Protein AF-A0A2R4WM99-F1 (afdb_monomer_lite)

Radius of gyration: 11.98 Å; chains: 1; bounding box: 30×25×28 Å

Sequence (96 aa):
MRTIDIADIEAFLRTGLPRATDEEVASLVARLGGRGIRQDDADLLRPFTDRDTPRDRIERIRAAIGCVLTGHRNGWVLGRVSPTVERIVEAVAARA

pLDDT: mean 90.37, std 5.13, range [70.56, 95.5]

Structure (mmCIF, N/CA/C/O backbone):
data_AF-A0A2R4WM99-F1
#
_entry.id   AF-A0A2R4WM99-F1
#
loop_
_atom_site.group_PDB
_atom_site.id
_atom_site.type_symbol
_atom_site.label_atom_id
_atom_site.label_alt_id
_atom_site.label_comp_id
_atom_site.label_asym_id
_atom_site.label_entity_id
_atom_site.label_seq_id
_atom_site.pdbx_PDB_ins_code
_atom_site.Cartn_x
_atom_site.Cartn_y
_atom_site.Cartn_z
_atom_site.occupancy
_atom_site.B_iso_or_equiv
_atom_site.auth_seq_id
_atom_site.auth_comp_id
_atom_site.auth_asym_id
_atom_site.auth_atom_id
_atom_site.pdbx_PDB_model_num
ATOM 1 N N . MET A 1 1 ? 14.212 -8.840 -12.009 1.00 72.69 1 MET A N 1
ATOM 2 C CA . MET A 1 1 ? 12.893 -8.288 -11.623 1.00 72.69 1 MET A CA 1
ATOM 3 C C . MET A 1 1 ? 12.064 -9.426 -11.074 1.00 72.69 1 MET A C 1
ATOM 5 O O . MET A 1 1 ? 12.095 -10.498 -11.662 1.00 72.69 1 MET A O 1
ATOM 9 N N . ARG A 1 2 ? 11.368 -9.206 -9.962 1.00 75.81 2 ARG A N 1
ATOM 10 C CA . ARG A 1 2 ? 10.390 -10.140 -9.409 1.00 75.81 2 ARG A CA 1
ATOM 11 C C . ARG A 1 2 ? 9.004 -9.613 -9.759 1.00 75.81 2 ARG A C 1
ATOM 13 O O . ARG A 1 2 ? 8.674 -8.490 -9.382 1.00 75.81 2 ARG A O 1
ATOM 20 N N . THR A 1 3 ? 8.224 -10.394 -10.497 1.00 80.19 3 THR A N 1
ATOM 21 C CA . THR A 1 3 ? 6.798 -10.108 -10.689 1.00 80.19 3 THR A CA 1
ATOM 22 C C . THR A 1 3 ? 6.102 -10.251 -9.346 1.00 80.19 3 THR A C 1
ATOM 24 O O . THR A 1 3 ? 6.377 -11.204 -8.614 1.00 80.19 3 THR A O 1
ATOM 27 N N . ILE A 1 4 ? 5.258 -9.285 -9.001 1.00 77.50 4 ILE A N 1
ATOM 28 C CA . ILE A 1 4 ? 4.507 -9.335 -7.753 1.00 77.50 4 ILE A CA 1
ATOM 29 C C . ILE A 1 4 ? 3.193 -10.050 -8.0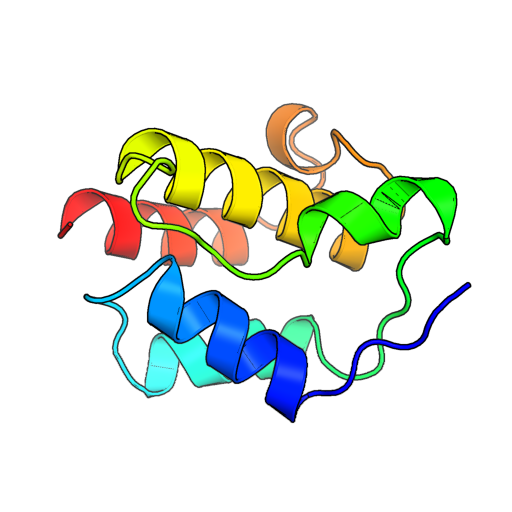25 1.00 77.50 4 ILE A C 1
ATOM 31 O O . ILE A 1 4 ? 2.467 -9.677 -8.951 1.00 77.50 4 ILE A O 1
ATOM 35 N N . ASP A 1 5 ? 2.907 -11.076 -7.227 1.00 80.81 5 ASP A N 1
ATOM 36 C CA . ASP A 1 5 ? 1.609 -11.729 -7.266 1.00 80.81 5 ASP A CA 1
ATOM 37 C C . ASP A 1 5 ? 0.532 -10.766 -6.746 1.00 80.81 5 ASP A C 1
ATOM 39 O O . ASP A 1 5 ? 0.733 -10.025 -5.780 1.00 80.81 5 ASP A O 1
ATOM 43 N N . ILE A 1 6 ? -0.620 -10.766 -7.407 1.00 79.62 6 ILE A N 1
ATOM 44 C CA . ILE A 1 6 ? -1.779 -9.969 -7.010 1.00 79.62 6 ILE A CA 1
ATOM 45 C C . ILE A 1 6 ? -2.242 -10.355 -5.595 1.00 79.62 6 ILE A C 1
ATOM 47 O O . ILE A 1 6 ? -2.593 -9.477 -4.810 1.00 79.62 6 ILE A O 1
ATOM 51 N N . ALA A 1 7 ? -2.186 -11.636 -5.231 1.00 84.00 7 ALA A N 1
ATOM 52 C CA . ALA A 1 7 ? -2.536 -12.092 -3.889 1.00 84.00 7 ALA A CA 1
ATOM 53 C C . ALA A 1 7 ? -1.545 -11.572 -2.832 1.00 84.00 7 ALA A C 1
ATOM 55 O O . ALA A 1 7 ? -1.959 -11.129 -1.758 1.00 84.00 7 ALA A O 1
ATOM 56 N N . ASP A 1 8 ? -0.247 -11.551 -3.157 1.00 86.38 8 ASP A N 1
ATOM 57 C CA . ASP A 1 8 ? 0.793 -11.022 -2.267 1.00 86.38 8 ASP A CA 1
ATOM 58 C C . ASP A 1 8 ? 0.596 -9.517 -2.021 1.00 86.38 8 ASP A C 1
ATOM 60 O O . ASP A 1 8 ? 0.716 -9.051 -0.883 1.00 86.38 8 ASP A O 1
ATOM 64 N N . ILE A 1 9 ? 0.263 -8.745 -3.068 1.00 89.25 9 ILE A N 1
ATOM 65 C CA . ILE A 1 9 ? 0.043 -7.298 -2.926 1.00 89.25 9 ILE A CA 1
ATOM 66 C C . ILE A 1 9 ? -1.224 -7.000 -2.121 1.00 89.25 9 ILE A C 1
ATOM 68 O O . ILE A 1 9 ? -1.223 -6.083 -1.302 1.00 89.25 9 ILE A O 1
ATOM 72 N N . GLU A 1 10 ? -2.289 -7.778 -2.304 1.00 92.44 10 GLU A N 1
ATOM 73 C CA . GLU A 1 10 ? -3.532 -7.610 -1.554 1.00 92.44 10 GLU A CA 1
ATOM 74 C C . GLU A 1 10 ? -3.322 -7.871 -0.058 1.00 92.44 10 GLU A C 1
ATOM 76 O O . GLU A 1 10 ? -3.685 -7.036 0.776 1.00 92.44 10 GLU A O 1
ATOM 81 N N . ALA A 1 11 ? -2.675 -8.989 0.291 1.00 91.38 11 ALA A N 1
ATOM 82 C CA . ALA A 1 11 ? -2.369 -9.334 1.677 1.00 91.38 11 ALA A CA 1
ATOM 83 C C . ALA A 1 11 ? -1.468 -8.279 2.339 1.00 91.38 11 ALA A C 1
ATOM 85 O O . ALA A 1 11 ? -1.697 -7.874 3.486 1.00 91.38 11 ALA A O 1
ATOM 86 N N . PHE A 1 12 ? -0.473 -7.782 1.601 1.00 92.38 12 PHE A N 1
ATOM 87 C CA . PHE A 1 12 ? 0.400 -6.702 2.046 1.00 92.38 12 PHE A CA 1
ATOM 88 C C . PHE A 1 12 ? -0.388 -5.419 2.340 1.00 92.38 12 PHE A C 1
ATOM 90 O O . PHE A 1 12 ? -0.259 -4.851 3.428 1.00 92.38 12 PHE A O 1
ATOM 97 N N . LEU A 1 13 ? -1.256 -4.992 1.419 1.00 93.69 13 LEU A N 1
ATOM 98 C CA . LEU A 1 13 ? -2.081 -3.795 1.586 1.00 93.69 13 LEU A CA 1
ATOM 99 C C . LEU A 1 13 ? -3.036 -3.921 2.771 1.00 93.69 13 LEU A C 1
ATOM 101 O O . LEU A 1 13 ? -3.062 -3.024 3.605 1.00 93.69 13 LEU A O 1
ATOM 105 N N . ARG A 1 14 ? -3.761 -5.036 2.907 1.00 93.75 14 ARG A N 1
ATOM 106 C CA . ARG A 1 14 ? -4.680 -5.252 4.039 1.00 93.75 14 ARG A CA 1
ATOM 107 C C . ARG A 1 14 ? -3.967 -5.240 5.388 1.00 93.75 14 ARG A C 1
ATOM 109 O O . ARG A 1 14 ? -4.509 -4.742 6.369 1.00 93.75 14 ARG A O 1
ATOM 116 N N . THR A 1 15 ? -2.735 -5.742 5.440 1.00 91.56 15 THR A N 1
ATOM 117 C CA . THR A 1 15 ? -1.959 -5.765 6.686 1.00 91.56 15 THR A CA 1
ATOM 118 C C . THR A 1 15 ? -1.425 -4.383 7.070 1.00 91.56 15 THR A C 1
ATOM 120 O O . THR A 1 15 ? -1.423 -4.025 8.252 1.00 91.56 15 THR A O 1
ATOM 123 N N . GLY A 1 16 ? -0.943 -3.600 6.099 1.00 90.69 16 GLY A N 1
ATOM 124 C CA . GLY A 1 16 ? -0.403 -2.265 6.373 1.00 90.69 16 GLY A CA 1
ATOM 125 C C . GLY A 1 16 ? -1.453 -1.149 6.381 1.00 90.69 16 GLY A C 1
ATOM 126 O O . GLY A 1 16 ? -1.203 -0.100 6.968 1.00 90.69 16 GLY A O 1
ATOM 127 N N . LEU A 1 17 ? -2.632 -1.383 5.797 1.00 92.50 17 LEU A N 1
ATOM 128 C CA . LEU A 1 17 ? -3.798 -0.497 5.796 1.00 92.50 17 LEU A CA 1
ATOM 129 C C . LEU A 1 17 ? -5.029 -1.227 6.373 1.00 92.50 17 LEU A C 1
ATOM 131 O O . LEU A 1 17 ? -5.992 -1.489 5.652 1.00 92.50 17 LEU A O 1
ATOM 135 N N . PRO A 1 18 ? -5.051 -1.532 7.683 1.00 90.31 18 PRO A N 1
ATOM 136 C CA . PRO A 1 18 ? -6.101 -2.356 8.295 1.00 90.31 18 PRO A CA 1
ATOM 137 C C . PRO A 1 18 ? -7.502 -1.720 8.277 1.00 90.31 18 PRO A C 1
ATOM 139 O O . PRO A 1 18 ? -8.487 -2.384 8.589 1.00 90.31 18 PRO A O 1
ATOM 142 N N . ARG A 1 19 ? -7.600 -0.424 7.956 1.00 92.62 19 ARG A N 1
ATOM 143 C CA . ARG A 1 19 ? -8.855 0.338 7.850 1.00 92.62 19 ARG A CA 1
ATOM 144 C C . ARG A 1 19 ? -9.260 0.644 6.399 1.00 92.62 19 ARG A C 1
ATOM 146 O O . ARG A 1 19 ? -10.197 1.418 6.195 1.00 92.62 19 ARG A O 1
ATOM 153 N N . ALA A 1 20 ? -8.553 0.089 5.411 1.00 93.75 20 ALA A N 1
ATOM 154 C CA . ALA A 1 20 ? -8.936 0.201 4.004 1.00 93.75 20 ALA A CA 1
ATOM 155 C C . ALA A 1 20 ? -10.255 -0.538 3.754 1.00 93.75 20 ALA A C 1
ATOM 157 O O . ALA A 1 20 ? -10.451 -1.633 4.286 1.00 93.75 20 ALA A O 1
ATOM 158 N N . THR A 1 21 ? -11.136 0.026 2.929 1.00 95.50 21 THR A N 1
ATOM 159 C CA . THR A 1 21 ? -12.293 -0.728 2.428 1.00 95.50 21 THR A CA 1
ATOM 160 C C . THR A 1 21 ? -11.871 -1.690 1.320 1.00 95.50 21 THR A C 1
ATOM 162 O O . THR A 1 21 ? -10.801 -1.542 0.718 1.00 95.50 21 THR A O 1
ATOM 165 N N . ASP A 1 22 ? -12.724 -2.666 1.016 1.00 95.25 22 ASP A N 1
ATOM 166 C CA . ASP A 1 22 ? -12.466 -3.611 -0.070 1.00 95.25 22 ASP A CA 1
ATOM 167 C C . ASP A 1 22 ? -12.336 -2.907 -1.429 1.00 95.25 22 ASP A C 1
ATOM 169 O O . ASP A 1 22 ? -11.469 -3.274 -2.222 1.00 95.25 22 ASP A O 1
ATOM 173 N N . GLU A 1 23 ? -13.108 -1.844 -1.690 1.00 95.00 23 GLU A N 1
ATOM 174 C CA . GLU A 1 23 ? -12.983 -1.058 -2.924 1.00 95.00 23 GLU A CA 1
ATOM 175 C C . GLU A 1 23 ? -11.634 -0.339 -3.020 1.00 95.00 23 GLU A C 1
ATOM 177 O O . GLU A 1 23 ? -11.041 -0.258 -4.098 1.00 95.00 23 GLU A O 1
ATOM 182 N N . GLU A 1 24 ? -11.129 0.185 -1.905 1.00 95.12 24 GLU A N 1
ATOM 183 C CA . GLU A 1 24 ? -9.843 0.883 -1.857 1.00 95.12 24 GLU A CA 1
ATOM 184 C C . GLU A 1 24 ? -8.688 -0.084 -2.092 1.00 95.12 24 GLU A C 1
ATOM 186 O O . GLU A 1 24 ? -7.801 0.198 -2.904 1.00 95.12 24 GLU A O 1
ATOM 191 N N . VAL A 1 25 ? -8.737 -1.251 -1.446 1.00 95.12 25 VAL A N 1
ATOM 192 C CA . VAL A 1 25 ? -7.773 -2.330 -1.673 1.00 95.12 25 VAL A CA 1
ATOM 193 C C . VAL A 1 25 ? -7.835 -2.787 -3.128 1.00 95.12 25 VAL A C 1
ATOM 195 O O . VAL A 1 25 ? -6.804 -2.773 -3.795 1.00 95.12 25 VAL A O 1
ATOM 198 N N . ALA A 1 26 ? -9.016 -3.100 -3.667 1.00 93.94 26 ALA A N 1
ATOM 199 C CA . ALA A 1 26 ? -9.175 -3.533 -5.056 1.00 93.94 26 ALA A CA 1
ATOM 200 C C . ALA A 1 26 ? -8.658 -2.483 -6.056 1.00 93.94 26 ALA A C 1
ATOM 202 O O . ALA A 1 26 ? -7.984 -2.815 -7.031 1.00 93.94 26 ALA A O 1
ATOM 203 N N . SER A 1 27 ? -8.912 -1.200 -5.791 1.00 93.75 27 SER A N 1
ATOM 204 C CA . SER A 1 27 ? -8.432 -0.076 -6.600 1.00 93.75 27 SER A CA 1
ATOM 205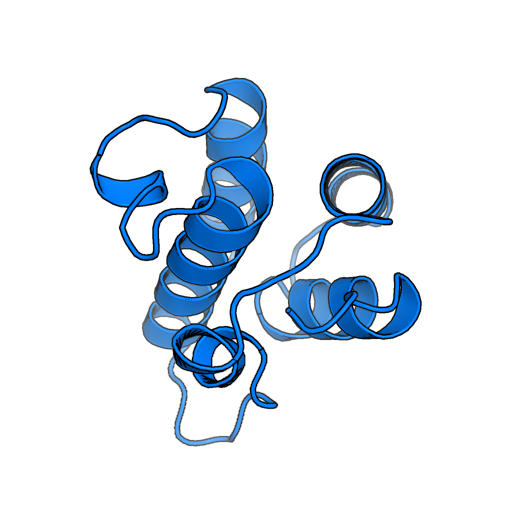 C C . SER A 1 27 ? -6.899 0.015 -6.613 1.00 93.75 27 SER A C 1
ATOM 207 O O . SER A 1 27 ? -6.299 0.258 -7.668 1.00 93.75 27 SER A O 1
ATOM 209 N N . LEU A 1 28 ? -6.243 -0.200 -5.470 1.00 93.56 28 LEU A N 1
ATOM 210 C CA . LEU A 1 28 ? -4.781 -0.242 -5.377 1.00 93.56 28 LEU A CA 1
ATOM 211 C C . LEU A 1 28 ? -4.217 -1.499 -6.050 1.00 93.56 28 LEU A C 1
ATOM 213 O O . LEU A 1 28 ? -3.322 -1.393 -6.889 1.00 93.56 28 LEU A O 1
ATOM 217 N N . VAL A 1 29 ? -4.784 -2.669 -5.757 1.00 93.31 29 VAL A N 1
ATOM 218 C CA . VAL A 1 29 ? -4.399 -3.958 -6.343 1.00 93.31 29 VAL A CA 1
ATOM 219 C C . VAL A 1 29 ? -4.479 -3.913 -7.868 1.00 93.31 29 VAL A C 1
ATOM 221 O O . VAL A 1 29 ? -3.515 -4.281 -8.528 1.00 93.31 29 VAL A O 1
ATOM 224 N N . ALA A 1 30 ? -5.555 -3.382 -8.451 1.00 91.06 30 ALA A N 1
ATOM 225 C CA . ALA A 1 30 ? -5.709 -3.282 -9.904 1.00 91.06 30 ALA A CA 1
ATOM 226 C C . ALA A 1 30 ? -4.623 -2.421 -10.579 1.00 91.06 30 ALA A C 1
ATOM 228 O O . ALA A 1 30 ? -4.298 -2.628 -11.746 1.00 91.06 30 ALA A O 1
ATOM 229 N N . ARG A 1 31 ? -4.046 -1.452 -9.858 1.00 89.75 31 ARG A N 1
ATOM 230 C CA . ARG A 1 31 ? -2.965 -0.587 -10.366 1.00 89.75 31 ARG A CA 1
ATOM 231 C C . ARG A 1 31 ? -1.581 -1.208 -10.195 1.00 89.75 31 ARG A C 1
ATOM 233 O O . ARG A 1 31 ? -0.687 -0.927 -10.993 1.00 89.75 31 ARG A O 1
ATOM 240 N N . LEU A 1 32 ? -1.408 -2.011 -9.148 1.00 88.00 32 LEU A N 1
ATOM 241 C CA . LEU A 1 32 ? -0.146 -2.662 -8.792 1.00 88.00 32 LEU A CA 1
ATOM 242 C C . LEU A 1 32 ? -0.001 -4.047 -9.442 1.00 88.00 32 LEU A C 1
ATOM 244 O O . LEU A 1 32 ? 1.116 -4.501 -9.675 1.00 88.00 32 LEU A O 1
ATOM 248 N N . GLY A 1 33 ? -1.113 -4.709 -9.750 1.00 79.81 33 GLY A N 1
ATOM 249 C CA . GLY A 1 33 ? -1.160 -6.056 -10.300 1.00 79.81 33 GLY A CA 1
ATOM 250 C C . GLY A 1 33 ? -0.424 -6.174 -11.631 1.00 79.81 33 GLY A C 1
ATOM 251 O O . GLY A 1 33 ? -0.499 -5.294 -12.489 1.00 79.81 33 GLY A O 1
ATOM 252 N N . GLY A 1 34 ? 0.335 -7.260 -11.789 1.00 77.19 34 GLY A N 1
ATOM 253 C CA . GLY A 1 34 ? 1.139 -7.518 -12.987 1.00 77.19 34 GLY A CA 1
ATOM 254 C C . GLY A 1 34 ? 2.389 -6.640 -13.122 1.00 77.19 34 GLY A C 1
ATOM 255 O O . GLY A 1 34 ? 3.134 -6.786 -14.092 1.00 77.19 34 GLY A O 1
ATOM 256 N N . ARG A 1 35 ? 2.657 -5.741 -12.165 1.00 85.06 35 ARG A N 1
ATOM 257 C CA . ARG A 1 35 ? 3.902 -4.968 -12.109 1.00 85.06 35 ARG A CA 1
ATOM 258 C C . ARG A 1 35 ? 5.010 -5.780 -11.436 1.00 85.06 35 ARG A C 1
ATOM 260 O O . ARG A 1 35 ? 4.774 -6.705 -10.659 1.00 85.06 35 ARG A O 1
ATOM 267 N N . GLY A 1 36 ? 6.247 -5.418 -11.756 1.00 83.69 36 GLY A N 1
ATOM 268 C CA . GLY A 1 36 ? 7.437 -6.030 -11.177 1.00 83.69 36 GLY A CA 1
ATOM 269 C C . GLY A 1 36 ? 8.181 -5.064 -10.269 1.00 83.69 36 GLY A C 1
ATOM 270 O O . GLY A 1 36 ? 8.246 -3.868 -10.546 1.00 83.69 36 GLY A O 1
ATOM 271 N N . ILE A 1 37 ? 8.800 -5.606 -9.227 1.00 86.12 37 ILE A N 1
ATOM 272 C CA . ILE A 1 37 ? 9.763 -4.901 -8.382 1.00 86.12 37 ILE A CA 1
ATOM 273 C C . ILE A 1 37 ? 11.183 -5.371 -8.705 1.00 86.12 37 ILE A C 1
ATOM 275 O O . ILE A 1 37 ? 11.415 -6.511 -9.134 1.00 86.12 37 ILE A O 1
ATOM 279 N N . ARG A 1 38 ? 12.168 -4.484 -8.555 1.00 85.81 38 ARG A N 1
ATOM 280 C CA . ARG A 1 38 ? 13.579 -4.877 -8.666 1.00 85.81 38 ARG A CA 1
ATOM 281 C C . ARG A 1 38 ? 13.932 -5.767 -7.478 1.00 85.81 38 ARG A C 1
ATOM 283 O O . ARG A 1 38 ? 13.351 -5.638 -6.409 1.00 85.81 38 ARG A O 1
ATOM 290 N N . GLN A 1 39 ? 14.869 -6.690 -7.674 1.00 84.88 39 GLN A N 1
ATOM 291 C CA . GLN A 1 39 ? 15.271 -7.603 -6.601 1.00 84.88 39 GLN A CA 1
ATOM 292 C C . GLN A 1 39 ? 15.867 -6.837 -5.410 1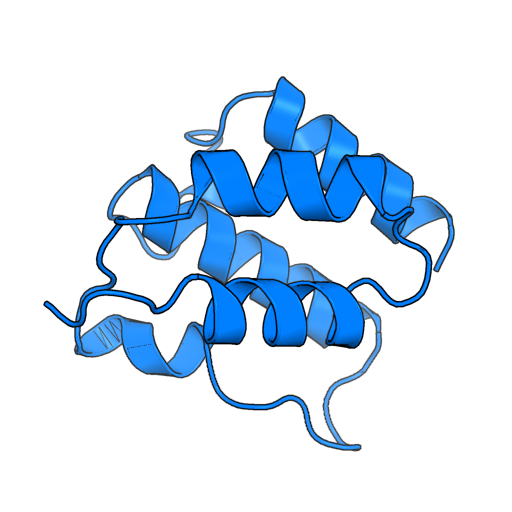.00 84.88 39 GLN A C 1
ATOM 294 O O . GLN A 1 39 ? 15.571 -7.177 -4.271 1.00 84.88 39 GLN A O 1
ATOM 299 N N . ASP A 1 40 ? 16.593 -5.754 -5.691 1.00 86.94 40 ASP A N 1
ATOM 300 C CA . ASP A 1 40 ? 17.174 -4.851 -4.689 1.00 86.94 40 ASP A CA 1
ATOM 301 C C . ASP A 1 40 ? 16.117 -4.116 -3.846 1.00 86.94 40 ASP A C 1
ATOM 303 O O . ASP A 1 40 ? 16.417 -3.660 -2.749 1.00 86.94 40 ASP A O 1
ATOM 307 N N . ASP A 1 41 ? 14.881 -4.021 -4.347 1.00 90.25 41 ASP A N 1
ATOM 308 C CA . ASP A 1 41 ? 13.754 -3.366 -3.677 1.00 90.25 41 ASP A CA 1
ATOM 309 C C . ASP A 1 41 ? 12.725 -4.367 -3.126 1.00 90.25 41 ASP A C 1
ATOM 311 O O . ASP A 1 41 ? 11.694 -3.979 -2.574 1.00 90.25 41 ASP A O 1
ATOM 315 N N . ALA A 1 42 ? 12.981 -5.673 -3.261 1.00 86.38 42 ALA A N 1
ATOM 316 C CA . ALA A 1 42 ? 12.057 -6.715 -2.819 1.00 86.38 42 ALA A CA 1
ATOM 317 C C . ALA A 1 42 ? 11.843 -6.716 -1.294 1.00 86.38 42 ALA A C 1
ATOM 319 O O . ALA A 1 42 ? 10.841 -7.251 -0.817 1.00 86.38 42 ALA A O 1
ATOM 320 N N . ASP A 1 43 ? 12.746 -6.092 -0.533 1.00 90.75 43 ASP A N 1
ATOM 321 C CA . ASP A 1 43 ? 12.628 -5.904 0.912 1.00 90.75 43 ASP A CA 1
ATOM 322 C C . ASP A 1 43 ? 11.402 -5.062 1.306 1.00 90.75 43 ASP A C 1
ATOM 324 O O . ASP A 1 43 ? 10.849 -5.258 2.389 1.00 90.75 43 ASP A O 1
ATOM 328 N N . LEU A 1 44 ? 10.918 -4.185 0.418 1.00 91.12 44 LEU A N 1
ATOM 329 C CA . LEU A 1 44 ? 9.716 -3.375 0.648 1.00 91.12 44 LEU A CA 1
ATOM 330 C C . LEU A 1 44 ? 8.453 -4.228 0.821 1.00 91.12 44 LEU A C 1
ATOM 332 O O . LEU A 1 44 ? 7.539 -3.835 1.546 1.00 91.12 44 LEU A O 1
ATOM 336 N N . LEU A 1 45 ? 8.427 -5.410 0.201 1.00 89.75 45 LEU A N 1
ATOM 337 C CA . LEU A 1 45 ? 7.312 -6.358 0.250 1.00 89.75 45 LEU A CA 1
ATOM 338 C C . LEU A 1 45 ? 7.497 -7.437 1.322 1.00 89.75 45 LEU A C 1
ATOM 340 O O . LEU A 1 45 ? 6.761 -8.424 1.337 1.00 89.75 45 LEU A O 1
ATOM 344 N N . ARG A 1 46 ? 8.475 -7.285 2.227 1.00 90.50 46 ARG A N 1
ATOM 345 C CA . ARG A 1 46 ? 8.613 -8.217 3.349 1.00 90.50 46 ARG A CA 1
ATOM 346 C C . ARG A 1 46 ? 7.325 -8.230 4.187 1.00 90.50 46 ARG A C 1
ATOM 348 O O . ARG A 1 46 ? 6.691 -7.176 4.333 1.00 90.50 46 ARG A O 1
ATOM 355 N N . PRO A 1 47 ? 6.968 -9.367 4.807 1.00 90.69 47 PRO A N 1
ATOM 356 C CA . PRO A 1 47 ? 5.877 -9.413 5.770 1.00 90.69 47 PRO A CA 1
ATOM 357 C C . PRO A 1 47 ? 6.046 -8.366 6.877 1.00 90.69 47 PRO A C 1
ATOM 359 O O . PRO A 1 47 ? 7.164 -8.050 7.308 1.00 90.69 47 PRO A O 1
ATOM 362 N N . PHE A 1 48 ? 4.932 -7.787 7.322 1.00 92.19 48 PHE A N 1
ATOM 363 C CA . PHE A 1 48 ? 4.925 -6.957 8.523 1.00 92.19 48 PHE A CA 1
ATOM 364 C C . PHE A 1 48 ? 5.135 -7.829 9.756 1.00 92.19 48 PHE A C 1
ATOM 366 O O . PHE A 1 48 ? 4.692 -8.973 9.809 1.00 92.19 48 PHE A O 1
ATOM 373 N N . THR A 1 49 ? 5.831 -7.276 10.739 1.00 91.94 49 THR A N 1
ATOM 374 C CA . THR A 1 49 ? 6.070 -7.916 12.036 1.00 91.94 49 THR A CA 1
ATOM 375 C C . THR A 1 49 ? 5.547 -7.024 13.153 1.00 91.94 49 THR A C 1
ATOM 377 O O . THR A 1 49 ? 5.270 -5.843 12.934 1.00 91.94 49 THR A O 1
ATOM 380 N N . ASP A 1 50 ? 5.485 -7.550 14.373 1.00 88.69 50 ASP A N 1
ATOM 381 C CA . ASP A 1 50 ? 5.043 -6.792 15.553 1.00 88.69 50 ASP A CA 1
ATOM 382 C C . ASP A 1 50 ? 5.953 -5.601 15.892 1.00 88.69 50 ASP A C 1
ATOM 384 O O . ASP A 1 50 ? 5.572 -4.718 16.654 1.00 88.69 50 ASP A O 1
ATOM 388 N N . ARG A 1 51 ? 7.154 -5.547 15.300 1.00 91.75 51 ARG A N 1
ATOM 389 C CA . ARG A 1 51 ? 8.078 -4.412 15.423 1.00 91.75 51 ARG A CA 1
ATOM 390 C C . ARG A 1 51 ? 7.736 -3.245 14.500 1.00 91.75 51 ARG A C 1
ATOM 392 O O . ARG A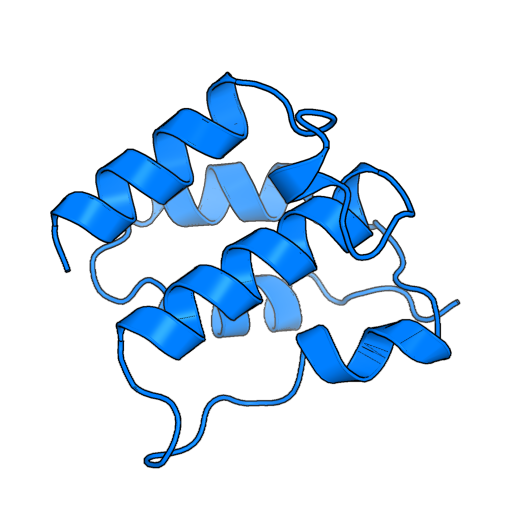 1 51 ? 8.220 -2.146 14.736 1.00 91.75 51 ARG A O 1
ATOM 399 N N . ASP A 1 52 ? 6.958 -3.479 13.443 1.00 91.94 52 ASP A N 1
ATOM 400 C CA . ASP A 1 52 ? 6.580 -2.434 12.493 1.00 91.94 52 ASP A CA 1
ATOM 401 C C . ASP A 1 52 ? 5.417 -1.619 13.080 1.00 91.94 52 ASP A C 1
ATOM 403 O O . ASP A 1 52 ? 4.277 -2.103 13.136 1.00 91.94 52 ASP A O 1
ATOM 407 N N . THR A 1 53 ? 5.699 -0.382 13.502 1.00 91.38 53 THR A N 1
ATOM 408 C CA . THR A 1 53 ? 4.675 0.536 14.024 1.00 91.38 53 THR A CA 1
ATOM 409 C C . THR A 1 53 ? 3.669 0.906 12.929 1.00 91.38 53 THR A C 1
ATOM 411 O O . THR A 1 53 ? 3.997 0.810 11.745 1.00 91.38 53 THR A O 1
ATOM 414 N N . PRO A 1 54 ? 2.454 1.386 13.263 1.00 89.31 54 PRO A N 1
ATOM 415 C CA . PRO A 1 54 ? 1.493 1.834 12.249 1.00 89.31 54 PRO A CA 1
ATOM 416 C C . PRO A 1 54 ? 2.093 2.839 11.254 1.00 89.31 54 PRO A C 1
ATOM 418 O O . PRO A 1 54 ? 1.863 2.741 10.050 1.00 89.31 54 PRO A O 1
ATOM 421 N N . ARG A 1 55 ? 2.949 3.743 11.745 1.00 90.44 55 ARG A N 1
ATOM 422 C CA . ARG A 1 55 ? 3.684 4.692 10.907 1.00 90.44 55 ARG A CA 1
ATOM 423 C C . ARG A 1 55 ? 4.658 3.988 9.962 1.00 90.44 55 ARG A C 1
ATOM 425 O O . ARG A 1 55 ? 4.634 4.276 8.771 1.00 90.44 55 ARG A O 1
ATOM 432 N N . ASP A 1 56 ? 5.468 3.053 10.459 1.00 93.00 56 ASP A N 1
ATOM 433 C CA . ASP A 1 56 ? 6.421 2.304 9.625 1.00 93.00 56 ASP A CA 1
ATOM 434 C C . ASP A 1 56 ? 5.708 1.493 8.541 1.00 93.00 56 ASP A C 1
ATOM 436 O O . ASP A 1 56 ? 6.203 1.368 7.420 1.00 93.00 56 ASP A O 1
ATOM 440 N N . ARG A 1 57 ? 4.522 0.959 8.858 1.00 92.81 57 ARG A N 1
ATOM 441 C CA . ARG A 1 57 ? 3.690 0.231 7.896 1.00 92.81 57 ARG A CA 1
ATOM 442 C C . ARG A 1 57 ? 3.242 1.134 6.757 1.00 92.81 57 ARG A C 1
ATOM 444 O O . ARG A 1 57 ? 3.421 0.767 5.597 1.00 92.81 57 ARG A O 1
ATOM 451 N N . ILE A 1 58 ? 2.722 2.316 7.083 1.00 93.19 58 ILE A N 1
ATOM 452 C CA . ILE A 1 58 ? 2.291 3.306 6.091 1.00 93.19 58 ILE A CA 1
ATOM 453 C C . ILE A 1 58 ? 3.480 3.772 5.249 1.00 93.19 58 ILE A C 1
ATOM 455 O O . ILE A 1 58 ? 3.399 3.738 4.025 1.00 93.19 58 ILE A O 1
ATOM 459 N N . GLU A 1 59 ? 4.603 4.140 5.869 1.00 93.69 59 GLU A N 1
ATOM 460 C CA . GLU A 1 59 ? 5.812 4.557 5.143 1.00 93.69 59 GLU A CA 1
ATOM 461 C C . GLU A 1 59 ? 6.315 3.460 4.198 1.00 93.69 59 GLU A C 1
ATOM 463 O O . GLU A 1 59 ? 6.658 3.729 3.044 1.00 93.69 59 GLU A O 1
ATOM 468 N N . ARG A 1 60 ? 6.288 2.195 4.634 1.00 94.38 60 ARG A N 1
ATOM 469 C CA . ARG A 1 60 ? 6.675 1.074 3.774 1.00 94.38 60 ARG A CA 1
ATOM 470 C C . ARG A 1 60 ? 5.681 0.843 2.642 1.00 94.38 60 ARG A C 1
ATOM 472 O O . ARG A 1 60 ? 6.114 0.558 1.530 1.00 94.38 60 ARG A O 1
ATOM 479 N N . ILE A 1 61 ? 4.381 1.004 2.882 1.00 94.75 61 ILE A N 1
ATOM 480 C CA . ILE A 1 61 ? 3.364 0.951 1.824 1.00 94.75 61 ILE A CA 1
ATOM 481 C C . ILE A 1 61 ? 3.587 2.059 0.798 1.00 94.75 61 ILE A C 1
ATOM 483 O O . ILE A 1 61 ? 3.603 1.774 -0.399 1.00 94.75 61 ILE A O 1
ATOM 487 N N . ARG A 1 62 ? 3.826 3.295 1.241 1.00 95.44 62 ARG A N 1
ATOM 488 C CA . ARG A 1 62 ? 4.146 4.429 0.366 1.00 95.44 62 ARG A CA 1
ATOM 489 C C . ARG A 1 62 ? 5.370 4.127 -0.496 1.00 95.44 62 ARG A C 1
ATOM 491 O O . ARG A 1 62 ? 5.307 4.239 -1.721 1.00 95.44 62 ARG A O 1
ATOM 498 N N . ALA A 1 63 ? 6.458 3.668 0.121 1.00 94.69 63 ALA A N 1
ATOM 499 C CA . ALA A 1 63 ? 7.682 3.293 -0.582 1.00 94.69 63 ALA A CA 1
ATOM 500 C C . ALA A 1 63 ? 7.455 2.142 -1.578 1.00 94.69 63 ALA A C 1
ATOM 502 O O . ALA A 1 63 ? 7.892 2.232 -2.725 1.00 94.69 63 ALA A O 1
ATOM 503 N N . ALA A 1 64 ? 6.729 1.093 -1.182 1.00 93.38 64 ALA A N 1
ATOM 504 C CA . ALA A 1 64 ? 6.397 -0.036 -2.046 1.00 93.38 64 ALA A CA 1
ATOM 505 C C . ALA A 1 64 ? 5.566 0.409 -3.257 1.00 93.38 64 ALA A C 1
ATOM 507 O O . ALA A 1 64 ? 5.943 0.129 -4.391 1.00 93.38 64 ALA A O 1
ATOM 508 N N . ILE A 1 65 ? 4.485 1.163 -3.045 1.00 93.56 65 ILE A N 1
ATOM 509 C CA . ILE A 1 65 ? 3.635 1.687 -4.124 1.00 93.56 65 ILE A CA 1
ATOM 510 C C . ILE A 1 65 ? 4.445 2.593 -5.056 1.00 93.56 65 ILE A C 1
ATOM 512 O O . ILE A 1 65 ? 4.374 2.444 -6.277 1.00 93.56 65 ILE A O 1
ATOM 516 N N . GLY A 1 66 ? 5.257 3.492 -4.494 1.00 93.88 66 GLY A N 1
ATOM 517 C CA . GLY A 1 66 ? 6.167 4.342 -5.255 1.00 93.88 66 GLY A CA 1
ATOM 518 C C . GLY A 1 66 ? 7.123 3.528 -6.121 1.00 93.88 66 GLY A C 1
ATOM 519 O O . GLY A 1 66 ? 7.236 3.785 -7.320 1.00 93.88 66 GLY A O 1
ATOM 520 N N . CYS A 1 67 ? 7.754 2.508 -5.546 1.00 93.06 67 CYS A N 1
ATOM 521 C CA . CYS A 1 67 ? 8.662 1.615 -6.255 1.00 93.06 67 CYS A CA 1
ATOM 522 C C . CYS A 1 67 ? 7.961 0.858 -7.385 1.00 93.06 67 CYS A C 1
ATOM 524 O O . CYS A 1 67 ? 8.413 0.900 -8.527 1.00 93.06 67 CYS A O 1
ATOM 526 N N . VAL A 1 68 ? 6.823 0.228 -7.099 1.00 92.12 68 VAL A N 1
ATOM 527 C CA . VAL A 1 68 ? 6.098 -0.618 -8.053 1.00 92.12 68 VAL A CA 1
ATOM 528 C C . VAL A 1 68 ? 5.531 0.186 -9.222 1.00 92.12 68 VAL A C 1
ATOM 530 O O . VAL A 1 68 ? 5.595 -0.259 -10.368 1.00 92.12 68 VAL A O 1
ATOM 533 N N . LEU A 1 69 ? 4.993 1.378 -8.960 1.00 91.69 69 LEU A N 1
ATOM 534 C CA . LEU A 1 69 ? 4.374 2.197 -10.004 1.00 91.69 69 LEU A CA 1
ATOM 535 C C . LEU A 1 69 ? 5.391 2.958 -10.855 1.00 91.69 69 LEU A C 1
ATOM 537 O O . LEU A 1 69 ? 5.111 3.237 -12.020 1.00 91.69 69 LEU A O 1
ATOM 541 N N . THR A 1 70 ? 6.553 3.300 -10.295 1.00 91.38 70 THR A N 1
ATOM 542 C CA . THR A 1 70 ? 7.500 4.222 -10.946 1.00 91.38 70 THR A CA 1
ATOM 543 C C . THR A 1 70 ? 8.846 3.587 -11.287 1.00 91.38 70 THR A C 1
ATOM 545 O O . THR A 1 70 ? 9.645 4.202 -11.986 1.00 91.38 70 THR A O 1
ATOM 548 N N . GLY A 1 71 ? 9.131 2.382 -10.787 1.00 89.50 71 GLY A N 1
ATOM 549 C CA . GLY A 1 71 ? 10.449 1.749 -10.883 1.00 89.50 71 GLY A CA 1
ATOM 550 C C . GLY A 1 71 ? 11.522 2.406 -10.005 1.00 89.50 71 GLY A C 1
ATOM 551 O O . GLY A 1 71 ? 12.697 2.056 -10.118 1.00 89.50 71 GLY A O 1
ATOM 552 N N . HIS A 1 72 ? 11.141 3.358 -9.145 1.00 90.75 72 HIS A N 1
ATOM 553 C CA . HIS A 1 72 ? 12.037 4.066 -8.234 1.00 90.75 72 HIS A CA 1
ATOM 554 C C . HIS A 1 72 ? 11.615 3.861 -6.784 1.00 90.75 72 HIS A C 1
ATOM 556 O O . HIS A 1 72 ? 10.511 4.246 -6.404 1.00 90.75 72 HIS A O 1
ATOM 562 N N . ARG A 1 73 ? 12.536 3.366 -5.949 1.00 90.56 73 ARG A N 1
ATOM 563 C CA . ARG A 1 73 ? 12.336 3.170 -4.502 1.00 90.56 73 ARG A CA 1
ATOM 564 C C . ARG A 1 73 ? 11.699 4.375 -3.795 1.00 90.56 73 ARG A C 1
ATOM 566 O O . ARG A 1 73 ? 10.794 4.214 -2.989 1.00 90.56 73 ARG A O 1
ATOM 573 N N . ASN A 1 74 ? 12.122 5.585 -4.164 1.00 91.12 74 ASN A N 1
ATOM 574 C CA . ASN A 1 74 ? 11.630 6.841 -3.588 1.00 91.12 74 ASN A CA 1
ATOM 575 C C . ASN A 1 74 ? 10.537 7.515 -4.436 1.00 91.12 74 ASN A C 1
ATOM 577 O O . ASN A 1 74 ? 10.288 8.706 -4.277 1.00 91.12 74 ASN A O 1
ATOM 581 N N . GLY A 1 75 ? 9.895 6.792 -5.358 1.00 92.38 75 GLY A N 1
ATOM 582 C CA . GLY A 1 75 ? 8.918 7.350 -6.299 1.00 92.38 75 GLY A CA 1
ATOM 583 C C . GLY A 1 75 ? 7.769 8.099 -5.624 1.00 92.38 75 GLY A C 1
ATOM 584 O O . GLY A 1 75 ? 7.314 9.107 -6.155 1.00 92.38 75 GLY A O 1
ATOM 585 N N . TRP A 1 76 ? 7.366 7.653 -4.432 1.00 95.25 76 TRP A N 1
ATOM 586 C CA . TRP A 1 76 ? 6.374 8.337 -3.605 1.00 95.25 76 TRP A CA 1
ATOM 587 C C . TRP A 1 76 ? 6.848 9.720 -3.155 1.00 95.25 76 TRP A C 1
ATOM 589 O O . TRP A 1 76 ? 6.239 10.728 -3.483 1.00 95.25 76 TRP A O 1
ATOM 599 N N . VAL A 1 77 ? 7.984 9.781 -2.455 1.00 93.12 77 VAL A N 1
ATOM 600 C CA . VAL A 1 77 ? 8.542 11.034 -1.912 1.00 93.12 77 VAL A CA 1
ATOM 601 C C . VAL A 1 77 ? 8.928 12.011 -3.028 1.00 93.12 77 VAL A C 1
ATOM 603 O O . VAL A 1 77 ? 8.894 13.222 -2.840 1.00 93.12 77 VAL A O 1
ATOM 606 N N . LEU A 1 78 ? 9.266 11.492 -4.209 1.00 93.12 78 LEU A N 1
ATOM 607 C CA . LEU A 1 78 ? 9.562 12.288 -5.399 1.00 93.12 78 LEU A CA 1
ATOM 608 C C . LEU A 1 78 ? 8.306 12.795 -6.135 1.00 93.12 78 LEU A C 1
ATOM 610 O O . LEU A 1 78 ? 8.459 13.398 -7.197 1.00 93.12 78 LEU A O 1
ATOM 614 N N . GLY A 1 79 ? 7.092 12.525 -5.636 1.00 93.06 79 GLY A N 1
ATOM 615 C CA . GLY A 1 79 ? 5.834 12.968 -6.252 1.00 93.06 79 GLY A CA 1
ATOM 616 C C . GLY A 1 79 ? 5.581 12.360 -7.633 1.00 93.06 79 GLY A C 1
ATOM 617 O O . GLY A 1 79 ? 4.984 12.989 -8.503 1.00 93.06 79 GLY A O 1
ATOM 618 N N . ARG A 1 80 ? 6.105 11.153 -7.882 1.00 94.06 80 ARG A N 1
ATOM 619 C CA . ARG A 1 80 ? 5.966 10.444 -9.168 1.00 94.06 80 ARG A CA 1
ATOM 620 C C . ARG A 1 80 ? 4.763 9.505 -9.194 1.00 94.06 80 ARG A C 1
ATOM 622 O O . ARG A 1 80 ? 4.481 8.899 -10.227 1.00 94.06 80 ARG A O 1
ATOM 629 N N . VAL A 1 81 ? 4.088 9.345 -8.060 1.00 94.19 81 VAL A N 1
ATOM 630 C CA . VAL A 1 81 ? 2.863 8.558 -7.937 1.00 94.19 81 VAL A CA 1
ATOM 631 C C . VAL A 1 81 ? 1.676 9.434 -8.337 1.00 94.19 81 VAL A C 1
ATOM 633 O O . VAL A 1 81 ? 1.678 10.647 -8.167 1.00 94.19 81 VAL A O 1
ATOM 636 N N . SER A 1 82 ? 0.650 8.828 -8.937 1.00 93.56 82 SER A N 1
ATOM 637 C CA . SER A 1 82 ? -0.563 9.566 -9.296 1.00 93.56 82 SER A CA 1
ATOM 638 C C . SER A 1 82 ? -1.224 10.162 -8.042 1.00 93.56 82 SER A C 1
ATOM 640 O O . SER A 1 82 ? -1.449 9.409 -7.088 1.00 93.56 82 SER A O 1
ATOM 642 N N . PRO A 1 83 ? -1.680 11.431 -8.071 1.00 93.88 83 PRO A N 1
ATOM 643 C CA . PRO A 1 83 ? -2.383 12.053 -6.945 1.00 93.88 83 PRO A CA 1
ATOM 644 C C . PRO A 1 83 ? -3.621 11.277 -6.482 1.00 93.88 83 PRO A C 1
ATOM 646 O O . PRO A 1 83 ? -4.027 11.363 -5.327 1.00 93.88 83 PRO A O 1
ATOM 649 N N . THR A 1 84 ? -4.247 10.507 -7.377 1.00 93.50 84 THR A N 1
ATOM 650 C CA . THR A 1 84 ? -5.379 9.643 -7.022 1.00 93.50 84 THR A CA 1
ATOM 651 C C . THR A 1 84 ? -4.947 8.489 -6.121 1.00 93.50 84 THR A C 1
ATOM 653 O O . THR A 1 84 ? -5.650 8.176 -5.167 1.00 93.50 84 THR A O 1
ATOM 656 N N . VAL A 1 85 ? -3.801 7.864 -6.403 1.00 93.62 85 VAL A N 1
ATOM 657 C CA . VAL A 1 85 ? -3.259 6.777 -5.572 1.00 93.62 85 VAL A CA 1
ATOM 658 C C . VAL A 1 85 ? -2.808 7.327 -4.227 1.00 93.62 85 VAL A C 1
ATOM 660 O O . VAL A 1 85 ? -3.146 6.747 -3.199 1.00 93.62 85 VAL A O 1
ATOM 663 N N . GLU A 1 86 ? -2.124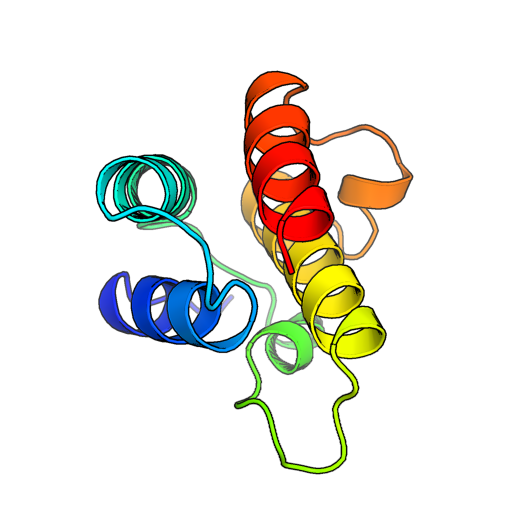 8.473 -4.236 1.00 94.56 86 GLU A N 1
ATOM 664 C CA . GLU A 1 86 ? -1.729 9.166 -3.010 1.00 94.56 86 GLU A CA 1
ATOM 665 C C . GLU A 1 86 ? -2.946 9.446 -2.131 1.00 94.56 86 GLU A C 1
ATOM 667 O O . GLU A 1 86 ? -2.997 8.999 -0.991 1.00 94.56 86 GLU A O 1
ATOM 672 N N . ARG A 1 87 ? -3.994 10.060 -2.691 1.00 94.94 87 ARG A N 1
ATOM 673 C CA . ARG A 1 87 ? -5.216 10.381 -1.947 1.00 94.94 87 ARG A CA 1
ATOM 674 C C . ARG A 1 87 ? -5.880 9.160 -1.313 1.00 94.94 87 ARG A C 1
ATOM 676 O O . ARG A 1 87 ? -6.367 9.283 -0.196 1.00 94.94 87 ARG A O 1
ATOM 683 N N . ILE A 1 88 ? -5.915 8.012 -1.995 1.00 94.38 88 ILE A N 1
ATOM 684 C CA . ILE A 1 88 ? -6.495 6.780 -1.432 1.00 94.38 88 ILE A CA 1
ATOM 685 C C . ILE A 1 88 ? -5.695 6.346 -0.203 1.00 94.38 88 ILE A C 1
ATOM 687 O O . ILE A 1 88 ? -6.263 6.188 0.873 1.00 94.38 88 ILE A O 1
ATOM 691 N N . VAL A 1 89 ? -4.376 6.196 -0.338 1.00 93.44 89 VAL A N 1
ATOM 692 C CA . VAL A 1 89 ? -3.521 5.735 0.767 1.00 93.44 89 VAL A CA 1
ATOM 693 C C . VAL A 1 89 ? -3.553 6.723 1.929 1.00 93.44 89 VAL A C 1
ATOM 695 O O . VAL A 1 89 ? -3.691 6.294 3.068 1.00 93.44 89 VAL A O 1
ATOM 698 N N . GLU A 1 90 ? -3.486 8.029 1.661 1.00 93.81 90 GLU A N 1
ATOM 699 C CA . GLU A 1 90 ? -3.551 9.065 2.696 1.00 93.81 90 GLU A CA 1
ATOM 700 C C . GLU A 1 90 ? -4.906 9.080 3.412 1.00 93.81 90 GLU A C 1
ATOM 702 O O . GLU A 1 90 ? -4.961 9.168 4.638 1.00 93.81 90 GLU A O 1
ATOM 707 N N . ALA A 1 91 ? -6.012 8.927 2.677 1.00 93.81 91 ALA A N 1
ATOM 708 C CA . ALA A 1 91 ? -7.341 8.849 3.276 1.00 93.81 91 ALA A CA 1
ATOM 709 C C . ALA A 1 91 ? -7.503 7.606 4.159 1.00 93.81 91 ALA A C 1
ATOM 711 O O . ALA A 1 91 ? -8.224 7.649 5.156 1.00 93.81 91 ALA A O 1
ATOM 712 N N . VAL A 1 92 ? -6.874 6.484 3.799 1.00 92.50 92 VAL A N 1
ATOM 713 C CA . VAL A 1 92 ? -6.870 5.280 4.639 1.00 92.50 92 VAL A CA 1
ATOM 714 C C . VAL A 1 92 ? -5.955 5.452 5.849 1.00 92.50 92 VAL A C 1
ATOM 716 O O . VAL A 1 92 ? -6.356 5.132 6.964 1.00 92.50 92 VAL A O 1
ATOM 719 N N . ALA A 1 93 ? -4.755 5.992 5.650 1.00 89.94 93 ALA A N 1
ATOM 720 C CA . ALA A 1 93 ? -3.794 6.263 6.712 1.00 89.94 93 ALA A CA 1
ATOM 721 C C . ALA A 1 93 ? -4.365 7.211 7.777 1.00 89.94 93 ALA A C 1
ATOM 723 O O . ALA A 1 93 ? -4.151 6.993 8.963 1.00 89.94 93 ALA A O 1
ATOM 724 N N . ALA A 1 94 ? -5.147 8.215 7.375 1.00 90.12 94 ALA A N 1
ATOM 725 C CA . ALA A 1 94 ? -5.809 9.142 8.292 1.00 90.12 94 ALA A CA 1
ATOM 726 C C . ALA A 1 94 ? -6.909 8.493 9.159 1.00 90.12 94 ALA A C 1
ATOM 728 O O . ALA A 1 94 ? -7.325 9.083 10.153 1.00 90.12 94 ALA A O 1
ATOM 729 N N . ARG A 1 95 ? -7.397 7.301 8.787 1.00 87.38 95 ARG A N 1
ATOM 730 C CA . ARG A 1 95 ? -8.377 6.519 9.562 1.00 87.38 95 ARG A CA 1
ATOM 731 C C . ARG A 1 95 ? -7.732 5.538 10.550 1.00 87.38 95 ARG A C 1
ATOM 733 O O . ARG A 1 95 ? -8.4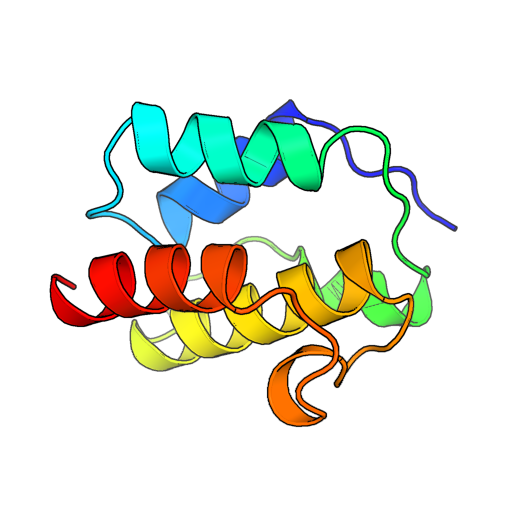71 4.907 11.308 1.00 87.38 95 ARG A O 1
ATOM 740 N N . ALA A 1 96 ? -6.415 5.335 10.468 1.00 70.56 96 ALA A N 1
ATOM 741 C CA . ALA A 1 96 ? -5.687 4.282 11.177 1.00 70.56 96 ALA A CA 1
ATOM 742 C C . ALA A 1 96 ? -5.286 4.669 12.606 1.00 70.56 96 ALA A C 1
ATOM 744 O O . ALA A 1 96 ? -4.966 5.854 12.845 1.00 70.56 96 ALA A O 1
#

Organism: NCBI:txid2051553

Foldseek 3Di:
DAADALVLQLVLCCVLLVQADPVLSVVLSVQLHRFDADPVLCVLSDDDDPPQDNVNSLVSNLQVSLCRNPVDSCNNVVVVDDVVNVVSSVVSSVVD

Secondary structure (DSSP, 8-state):
-EEPPHHHHHHHHHHH-TT--HHHHHHHHHHHTT-EE-GGGGGGGSPP-TTS-HHHHHHHHHHHHHHHHHS-TTTTTTT-S-HHHHHHHHHHHTT-